Protein AF-A0A950GEI1-F1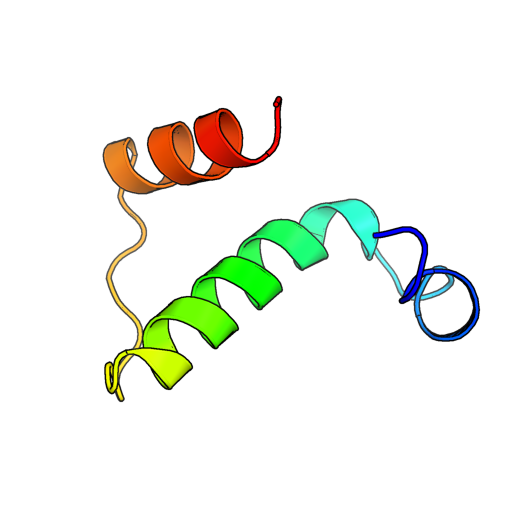 (afdb_monomer_lite)

Sequence (52 aa):
MAALRPRYGHWVIFEHCMPFNVSRAYDEAQGIEHPRIWTAERDREMWGALQQ

Radius of gyration: 12.19 Å; chains: 1; bounding box: 25×20×31 Å

pLDDT: mean 89.77, std 7.15, range [53.69, 96.31]

Structure (mmCIF, N/CA/C/O backbone):
data_AF-A0A950GEI1-F1
#
_entry.id   AF-A0A950GEI1-F1
#
loop_
_atom_site.group_PDB
_atom_site.id
_atom_site.type_symbol
_atom_site.label_atom_id
_atom_site.label_alt_id
_atom_site.label_comp_id
_atom_site.label_asym_id
_atom_site.label_entity_id
_atom_site.label_seq_id
_atom_site.pdbx_PDB_ins_code
_atom_site.Cartn_x
_atom_site.Cartn_y
_atom_site.Cartn_z
_atom_site.occupancy
_atom_site.B_iso_or_equiv
_atom_site.auth_seq_id
_atom_site.auth_comp_id
_atom_site.auth_asym_id
_atom_site.auth_atom_id
_atom_site.pdbx_PDB_model_num
ATOM 1 N N . MET A 1 1 ? 5.370 -7.704 -6.037 1.00 72.19 1 MET A N 1
ATOM 2 C CA . MET A 1 1 ? 5.679 -6.720 -7.112 1.00 72.19 1 MET A CA 1
ATOM 3 C C . MET A 1 1 ? 6.040 -7.328 -8.469 1.00 72.19 1 MET A C 1
ATOM 5 O O . MET A 1 1 ? 5.805 -6.673 -9.479 1.00 72.19 1 MET A O 1
ATOM 9 N N . ALA A 1 2 ? 6.594 -8.547 -8.532 1.00 81.50 2 ALA A N 1
ATOM 10 C CA . ALA A 1 2 ? 7.121 -9.131 -9.772 1.00 81.50 2 ALA A CA 1
ATOM 11 C C . ALA A 1 2 ? 6.127 -9.169 -10.951 1.00 81.50 2 ALA A C 1
ATOM 13 O O . ALA A 1 2 ? 6.544 -8.954 -12.081 1.00 81.50 2 ALA A O 1
ATOM 14 N N . ALA A 1 3 ? 4.829 -9.364 -10.695 1.00 86.44 3 ALA A N 1
ATOM 15 C CA . ALA A 1 3 ? 3.806 -9.396 -11.745 1.00 86.44 3 ALA A CA 1
ATOM 16 C C . ALA A 1 3 ? 3.531 -8.024 -12.392 1.00 86.44 3 ALA A C 1
ATOM 18 O O . ALA A 1 3 ? 3.248 -7.944 -13.582 1.00 86.44 3 ALA A O 1
ATOM 19 N N . LEU A 1 4 ? 3.631 -6.935 -11.622 1.00 88.94 4 LEU A N 1
ATOM 20 C CA . LEU A 1 4 ? 3.348 -5.576 -12.100 1.00 88.94 4 LEU A CA 1
ATOM 21 C C . LEU A 1 4 ? 4.588 -4.902 -12.700 1.00 88.94 4 LEU A C 1
ATOM 23 O O . LEU A 1 4 ? 4.465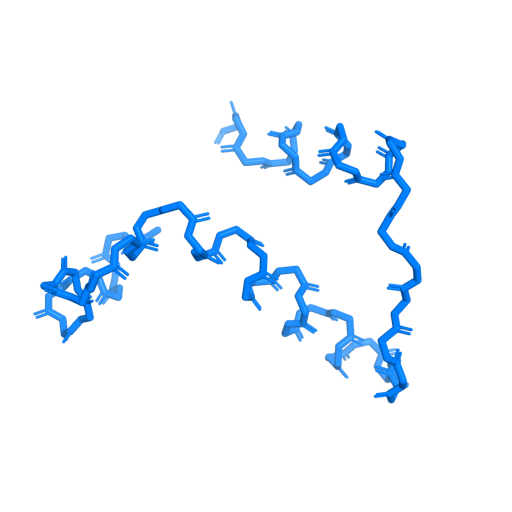 -4.005 -13.532 1.00 88.94 4 LEU A O 1
ATOM 27 N N . ARG A 1 5 ? 5.787 -5.361 -12.323 1.00 91.19 5 ARG A N 1
ATOM 28 C CA . ARG A 1 5 ? 7.067 -4.784 -12.751 1.00 91.19 5 ARG A CA 1
ATOM 29 C C . ARG A 1 5 ? 7.259 -4.727 -14.280 1.00 91.19 5 ARG A C 1
ATOM 31 O O . ARG A 1 5 ? 7.696 -3.677 -14.738 1.00 91.19 5 ARG A O 1
ATOM 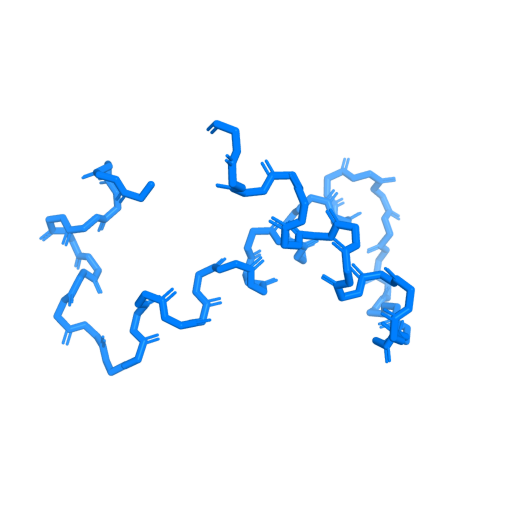38 N N . PRO A 1 6 ? 6.911 -5.747 -15.095 1.00 94.81 6 PRO A N 1
ATOM 39 C CA . PRO A 1 6 ? 7.109 -5.683 -16.547 1.00 94.81 6 PRO A CA 1
ATOM 40 C C . PRO A 1 6 ? 6.342 -4.543 -17.223 1.00 94.81 6 PRO A C 1
ATOM 42 O O . PRO A 1 6 ? 6.822 -3.966 -18.192 1.00 94.81 6 PRO A O 1
ATOM 45 N N . ARG A 1 7 ? 5.156 -4.203 -16.703 1.00 93.50 7 ARG A N 1
ATOM 46 C CA . ARG A 1 7 ? 4.296 -3.162 -17.277 1.00 93.50 7 ARG A CA 1
ATOM 47 C C . ARG A 1 7 ? 4.490 -1.801 -16.621 1.00 93.50 7 ARG A C 1
ATOM 49 O O . ARG A 1 7 ? 4.399 -0.796 -17.312 1.00 93.50 7 ARG A O 1
ATOM 56 N N . TYR A 1 8 ? 4.742 -1.761 -15.316 1.00 90.75 8 TYR A N 1
ATOM 57 C CA . TYR A 1 8 ? 4.706 -0.522 -14.534 1.00 90.75 8 TYR A CA 1
ATOM 58 C C . TYR A 1 8 ? 6.041 -0.158 -13.876 1.00 90.75 8 TYR A C 1
ATOM 60 O O . TYR A 1 8 ? 6.182 0.950 -13.378 1.00 90.75 8 TYR A O 1
ATOM 68 N N . GLY A 1 9 ? 7.043 -1.041 -13.906 1.00 89.69 9 GLY A N 1
ATOM 69 C CA . GLY A 1 9 ? 8.316 -0.845 -13.202 1.00 89.69 9 GLY A CA 1
ATOM 70 C C . GLY A 1 9 ? 9.173 0.317 -13.709 1.00 89.69 9 GLY A C 1
ATOM 71 O O . GLY A 1 9 ? 10.072 0.751 -13.003 1.00 89.69 9 GLY A O 1
ATOM 72 N N . HIS A 1 10 ? 8.892 0.832 -14.907 1.00 92.75 10 HIS A N 1
ATOM 73 C CA . HIS A 1 10 ? 9.564 2.007 -15.467 1.00 92.75 10 HIS A CA 1
ATOM 74 C C . HIS A 1 10 ? 8.970 3.336 -14.977 1.00 92.75 10 HIS A C 1
ATOM 76 O O . HIS A 1 10 ? 9.529 4.394 -15.257 1.00 92.75 10 HIS A O 1
ATOM 82 N N . TRP A 1 11 ? 7.825 3.306 -14.289 1.00 89.19 11 TRP A N 1
ATOM 83 C CA . TRP A 1 11 ? 7.212 4.515 -13.758 1.00 89.19 11 TRP A CA 1
ATOM 84 C C . TRP A 1 11 ? 7.984 5.030 -12.549 1.00 89.19 11 TRP A C 1
ATOM 86 O O . TRP A 1 11 ? 8.506 4.265 -11.734 1.00 89.19 11 TRP A O 1
ATOM 96 N N . VAL A 1 12 ? 8.048 6.356 -12.449 1.00 92.19 12 VAL A N 1
ATOM 97 C CA . VAL A 1 12 ? 8.782 7.061 -11.398 1.00 92.19 12 VAL A CA 1
ATOM 98 C C . VAL A 1 12 ? 8.335 6.545 -10.031 1.00 92.19 12 VAL A C 1
ATOM 100 O O . VAL A 1 12 ? 7.138 6.398 -9.792 1.00 92.19 12 VAL A O 1
ATOM 103 N N . ILE A 1 13 ? 9.304 6.251 -9.156 1.00 90.56 13 ILE A N 1
ATOM 104 C CA . ILE A 1 13 ? 9.101 5.767 -7.778 1.00 90.56 13 ILE A CA 1
ATOM 105 C C . ILE A 1 13 ? 8.155 4.556 -7.644 1.00 90.56 13 ILE A C 1
ATOM 107 O O . ILE A 1 13 ? 7.574 4.353 -6.580 1.00 90.56 13 ILE A O 1
ATOM 111 N N . PHE A 1 14 ? 8.033 3.714 -8.682 1.00 89.44 14 PHE A N 1
ATOM 112 C CA . PHE A 1 14 ? 7.147 2.540 -8.694 1.00 89.44 14 PHE A CA 1
ATOM 113 C C . PHE A 1 14 ? 7.273 1.679 -7.431 1.00 89.44 14 PHE A C 1
ATOM 115 O O . PHE A 1 14 ? 6.272 1.397 -6.772 1.00 89.44 14 PHE A O 1
ATOM 122 N N . GLU A 1 15 ? 8.496 1.291 -7.065 1.00 88.19 15 GLU A N 1
ATOM 123 C CA . GLU A 1 15 ? 8.726 0.421 -5.906 1.00 88.19 15 GLU A CA 1
ATOM 124 C C . GLU A 1 15 ? 8.329 1.093 -4.590 1.00 88.19 15 GLU A C 1
ATOM 126 O O . GLU A 1 15 ? 7.763 0.447 -3.713 1.00 88.19 15 GLU A O 1
ATOM 131 N N . HIS A 1 16 ? 8.563 2.400 -4.471 1.00 89.31 16 HIS A N 1
ATOM 132 C CA . HIS A 1 16 ? 8.231 3.156 -3.270 1.00 89.31 16 HIS A CA 1
ATOM 133 C C . HIS A 1 16 ? 6.724 3.416 -3.144 1.00 89.31 16 HIS A C 1
ATOM 135 O O . HIS A 1 16 ? 6.187 3.341 -2.046 1.00 89.31 16 HIS A O 1
ATOM 141 N N . CYS A 1 17 ? 6.020 3.688 -4.247 1.00 92.06 17 CYS A N 1
ATOM 142 C CA . CYS A 1 17 ? 4.586 3.989 -4.225 1.00 92.06 17 CYS A CA 1
ATOM 143 C C . CYS A 1 17 ? 3.690 2.748 -4.152 1.00 92.06 17 CYS A C 1
ATOM 145 O O . CYS A 1 17 ? 2.565 2.828 -3.657 1.00 92.06 17 CYS A O 1
ATOM 147 N N . MET A 1 18 ? 4.152 1.596 -4.642 1.00 90.62 18 MET A N 1
ATOM 148 C CA . MET A 1 18 ? 3.315 0.398 -4.712 1.00 90.62 18 MET A CA 1
ATOM 149 C C . MET A 1 18 ? 2.765 -0.064 -3.344 1.00 90.62 18 MET A C 1
ATOM 151 O O . MET A 1 18 ? 1.580 -0.391 -3.304 1.00 90.62 18 MET A O 1
ATOM 155 N N . PRO A 1 19 ? 3.529 -0.069 -2.229 1.00 89.75 19 PRO A N 1
ATOM 156 C CA . PRO A 1 19 ? 3.008 -0.371 -0.889 1.00 89.75 19 PRO A CA 1
ATOM 157 C C . PRO A 1 19 ? 1.764 0.442 -0.503 1.00 89.75 19 PRO A C 1
ATOM 159 O O . PRO A 1 19 ? 0.777 -0.101 0.003 1.00 89.75 19 PRO A O 1
ATOM 162 N N . PHE A 1 20 ? 1.780 1.741 -0.805 1.00 91.25 20 PHE A N 1
ATOM 163 C CA . PHE A 1 20 ? 0.676 2.654 -0.519 1.00 91.25 20 PHE A CA 1
ATOM 164 C C . PHE A 1 20 ? -0.525 2.379 -1.427 1.00 91.25 20 PHE A C 1
ATOM 166 O O . PHE A 1 20 ? -1.658 2.311 -0.952 1.00 91.25 20 PHE A O 1
ATOM 173 N N . ASN A 1 21 ? -0.277 2.130 -2.715 1.00 91.31 21 ASN A N 1
ATOM 174 C CA . ASN A 1 21 ? -1.329 1.782 -3.670 1.00 91.31 21 ASN A CA 1
ATOM 175 C C . ASN A 1 21 ? -2.023 0.465 -3.297 1.00 91.31 21 ASN A C 1
ATOM 177 O O . ASN A 1 21 ? -3.248 0.392 -3.318 1.00 91.31 21 ASN A O 1
ATOM 181 N N . VAL A 1 22 ? -1.258 -0.562 -2.905 1.00 90.62 22 VAL A N 1
ATOM 182 C CA . VAL A 1 22 ? -1.815 -1.838 -2.423 1.00 90.62 22 VAL A CA 1
ATOM 183 C C . VAL A 1 22 ? -2.620 -1.620 -1.147 1.00 90.62 22 VAL A C 1
ATOM 185 O O . VAL A 1 22 ? -3.732 -2.128 -1.036 1.00 90.62 22 VAL A O 1
ATOM 188 N N . SER A 1 23 ? -2.100 -0.820 -0.214 1.00 91.75 23 SER A N 1
ATOM 189 C CA . SER A 1 23 ? -2.811 -0.482 1.020 1.00 91.75 23 SER A CA 1
ATOM 190 C C . SER A 1 23 ? -4.153 0.196 0.756 1.00 91.75 23 SER A C 1
ATOM 192 O O . SER A 1 23 ? -5.124 -0.084 1.455 1.00 91.75 23 SER A O 1
ATOM 194 N N . ARG A 1 24 ? -4.219 1.092 -0.235 1.00 93.44 24 ARG A N 1
ATOM 195 C CA . ARG A 1 24 ? -5.467 1.753 -0.619 1.00 93.44 24 ARG A CA 1
ATOM 196 C C . ARG A 1 24 ? -6.426 0.787 -1.309 1.00 93.44 24 ARG A C 1
ATOM 198 O O . ARG A 1 24 ? -7.593 0.754 -0.940 1.00 93.44 24 ARG A O 1
ATOM 205 N N . ALA A 1 25 ? -5.934 -0.017 -2.249 1.00 93.00 25 ALA A N 1
ATOM 206 C CA . ALA A 1 25 ? -6.747 -1.014 -2.944 1.00 93.00 25 ALA A CA 1
ATOM 207 C C . ALA A 1 25 ? -7.357 -2.037 -1.970 1.00 93.00 25 ALA A C 1
ATOM 209 O O . ALA A 1 25 ? -8.500 -2.454 -2.140 1.00 93.00 25 ALA A O 1
ATOM 210 N N . TYR A 1 26 ? -6.614 -2.411 -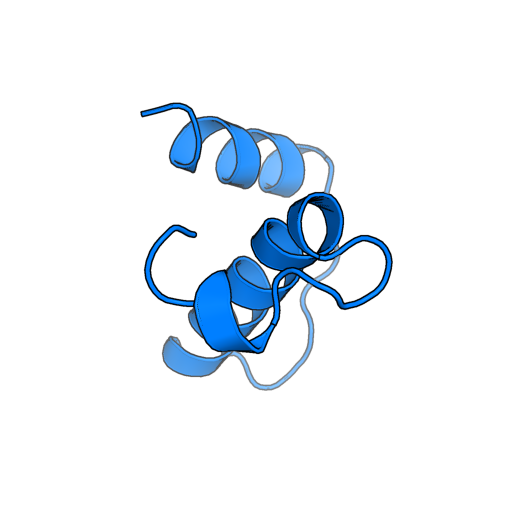0.925 1.00 92.00 26 TYR A N 1
ATOM 211 C CA . TYR A 1 26 ? -7.123 -3.275 0.135 1.00 92.00 26 TYR A CA 1
ATOM 212 C C . TYR A 1 26 ? -8.242 -2.600 0.939 1.00 92.00 26 TYR A C 1
ATOM 214 O O . TYR A 1 26 ? -9.286 -3.210 1.148 1.00 92.00 26 TYR A O 1
ATOM 222 N N . ASP A 1 27 ? -8.066 -1.335 1.338 1.00 93.94 27 ASP A N 1
ATOM 223 C CA . ASP A 1 27 ? -9.107 -0.569 2.040 1.00 93.94 27 ASP A CA 1
ATOM 224 C C . ASP A 1 27 ? -10.397 -0.476 1.204 1.00 93.94 27 ASP A C 1
ATOM 226 O O . ASP A 1 27 ? -11.489 -0.744 1.707 1.00 93.94 27 ASP A O 1
ATOM 230 N N . GLU A 1 28 ? -10.273 -0.169 -0.089 1.00 95.69 28 GLU A N 1
ATOM 231 C CA . GLU A 1 28 ? -11.406 -0.108 -1.021 1.00 95.69 28 GLU A CA 1
ATOM 232 C C . GLU A 1 28 ? -12.114 -1.463 -1.153 1.00 95.69 28 GLU A C 1
ATOM 234 O O . GLU A 1 28 ? -13.342 -1.526 -1.108 1.00 95.69 28 GLU A O 1
ATOM 239 N N . ALA A 1 29 ? -11.357 -2.563 -1.233 1.00 95.56 29 ALA A N 1
ATOM 240 C CA . ALA A 1 29 ? -11.909 -3.917 -1.279 1.00 95.56 29 ALA A CA 1
ATOM 241 C C . ALA A 1 29 ? -12.638 -4.326 0.016 1.00 95.56 29 ALA A C 1
ATOM 243 O O . ALA A 1 29 ? -13.488 -5.214 -0.015 1.00 95.56 29 ALA A O 1
ATOM 244 N N . GLN A 1 30 ? -12.331 -3.684 1.146 1.00 94.69 30 GLN A N 1
ATOM 245 C CA . GLN A 1 30 ? -13.036 -3.854 2.423 1.00 94.69 30 GLN A CA 1
ATOM 246 C C . GLN A 1 30 ? -14.253 -2.917 2.565 1.00 94.69 30 GLN A C 1
ATOM 248 O O . GLN A 1 30 ? -14.870 -2.871 3.627 1.00 94.69 30 GLN A O 1
ATOM 253 N N . GLY A 1 31 ? -14.611 -2.166 1.517 1.00 96.31 31 GLY A N 1
ATOM 254 C CA . GLY A 1 31 ? -15.745 -1.238 1.525 1.00 96.31 31 GLY A CA 1
ATOM 255 C C . GLY A 1 31 ? -15.442 0.119 2.165 1.00 96.31 31 GLY A C 1
ATOM 256 O O . GLY A 1 31 ? -16.363 0.885 2.443 1.00 96.31 31 GLY A O 1
ATOM 257 N N . ILE A 1 32 ? -14.168 0.443 2.407 1.00 95.69 32 ILE A N 1
ATOM 258 C CA . ILE A 1 32 ? -13.767 1.738 2.959 1.00 95.69 32 ILE A CA 1
ATOM 259 C C . ILE A 1 32 ? -13.701 2.758 1.817 1.00 95.69 32 ILE A C 1
ATOM 261 O O . ILE A 1 32 ? -12.676 2.931 1.151 1.00 95.69 32 ILE A O 1
ATOM 265 N N . GLU A 1 33 ? -14.819 3.446 1.598 1.00 94.88 33 GLU A N 1
ATOM 266 C CA . GLU A 1 33 ? -14.973 4.416 0.510 1.00 94.88 33 GLU A CA 1
ATOM 267 C C . GLU A 1 33 ? -13.986 5.585 0.637 1.00 94.88 33 GLU A C 1
ATOM 269 O O . GLU A 1 33 ? -13.252 5.904 -0.301 1.00 94.88 33 GLU A O 1
ATOM 274 N N . HIS A 1 34 ? -13.897 6.191 1.820 1.00 94.38 34 HIS A N 1
ATOM 275 C CA . HIS A 1 34 ? -13.049 7.360 2.040 1.00 94.38 34 HIS A CA 1
ATOM 276 C C . HIS A 1 34 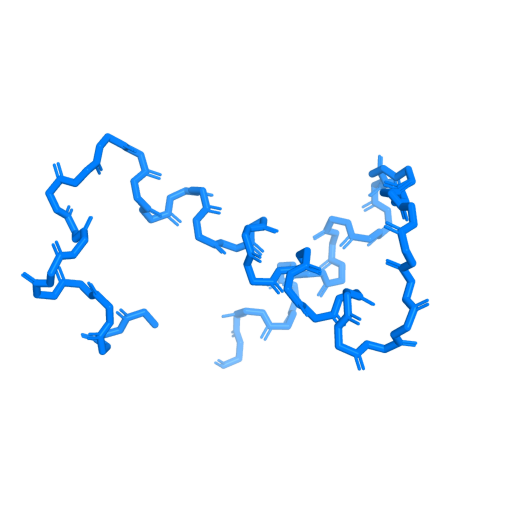? -11.635 6.988 2.505 1.00 94.38 34 HIS A C 1
ATOM 278 O O . HIS A 1 34 ? -11.468 6.041 3.275 1.00 94.38 34 HIS A O 1
ATOM 284 N N . PRO A 1 35 ? -10.597 7.734 2.084 1.00 91.69 35 PRO A N 1
ATOM 285 C CA . PRO A 1 35 ? -9.245 7.529 2.580 1.00 91.69 35 PRO A CA 1
ATOM 286 C C . PRO A 1 35 ? -9.182 7.617 4.104 1.00 91.69 35 PRO A C 1
ATOM 288 O O . PRO A 1 35 ? -9.729 8.533 4.719 1.00 91.69 35 PRO A O 1
ATOM 291 N N . ARG A 1 36 ? -8.475 6.666 4.713 1.00 90.44 36 ARG A N 1
ATOM 292 C CA . ARG A 1 36 ? -8.189 6.691 6.146 1.00 90.44 36 ARG A CA 1
ATOM 293 C C . ARG A 1 36 ? -6.963 7.551 6.416 1.00 90.44 36 ARG A C 1
ATOM 295 O O . ARG A 1 36 ? -6.066 7.650 5.580 1.00 90.44 36 ARG A O 1
ATOM 302 N N . ILE A 1 37 ? -6.915 8.141 7.607 1.00 92.44 37 ILE A N 1
ATOM 303 C CA . ILE A 1 37 ? -5.743 8.888 8.067 1.00 92.44 37 ILE A CA 1
ATOM 304 C C . ILE A 1 37 ? -4.539 7.943 8.108 1.00 92.44 37 ILE A C 1
ATOM 306 O O . ILE A 1 37 ? -4.619 6.838 8.649 1.00 92.44 37 ILE A O 1
ATOM 310 N N . TRP A 1 38 ? -3.417 8.393 7.549 1.00 92.50 38 TRP A N 1
ATOM 311 C CA . TRP A 1 38 ? -2.161 7.661 7.622 1.00 92.50 38 TRP A CA 1
ATOM 312 C C . TRP A 1 38 ? -1.513 7.876 8.992 1.00 92.50 38 TRP A C 1
ATOM 314 O O . TRP A 1 38 ? -0.963 8.942 9.266 1.00 92.50 38 TRP A O 1
ATOM 324 N N . THR A 1 39 ? -1.616 6.882 9.874 1.00 94.94 39 THR A N 1
ATOM 325 C CA . THR A 1 39 ? -1.024 6.921 11.218 1.00 94.94 39 THR A CA 1
ATOM 326 C C . THR A 1 39 ? 0.320 6.191 11.253 1.00 94.94 39 THR A C 1
ATOM 328 O O . THR A 1 39 ? 0.586 5.305 10.442 1.00 94.94 39 THR A O 1
ATOM 331 N N . ALA A 1 40 ? 1.165 6.528 12.233 1.00 95.25 40 ALA A N 1
ATOM 332 C CA . ALA A 1 40 ? 2.452 5.855 12.436 1.00 95.25 40 ALA A CA 1
ATOM 333 C C . ALA A 1 40 ? 2.306 4.356 12.762 1.00 95.25 40 ALA A C 1
ATOM 335 O O . ALA A 1 40 ? 3.194 3.566 12.458 1.00 95.25 40 ALA A O 1
ATOM 336 N N . GLU A 1 41 ? 1.197 3.963 13.386 1.00 93.88 41 GLU A N 1
ATOM 337 C CA . GLU A 1 41 ? 0.869 2.562 13.664 1.00 93.88 41 GLU A CA 1
ATOM 338 C C . GLU A 1 41 ? 0.586 1.796 12.368 1.00 93.88 41 GLU A C 1
ATOM 340 O O . GLU A 1 41 ? 1.254 0.805 12.085 1.00 93.88 41 GLU A O 1
ATOM 345 N N . ARG A 1 42 ? -0.300 2.333 11.519 1.00 91.12 42 ARG A N 1
ATOM 346 C CA . ARG A 1 42 ? -0.647 1.743 10.218 1.00 91.12 42 ARG A CA 1
ATOM 347 C C . ARG A 1 42 ? 0.565 1.631 9.292 1.00 91.12 42 ARG A C 1
ATOM 349 O O . ARG A 1 42 ? 0.671 0.672 8.534 1.00 91.12 42 ARG A O 1
ATOM 356 N N . ASP A 1 43 ? 1.472 2.606 9.341 1.00 91.94 43 ASP A N 1
ATOM 357 C CA . ASP A 1 43 ? 2.722 2.566 8.579 1.00 91.94 43 ASP A CA 1
ATOM 358 C C . ASP A 1 43 ? 3.571 1.344 8.968 1.00 91.94 43 ASP A C 1
ATOM 360 O O . ASP A 1 43 ? 3.962 0.556 8.108 1.00 91.94 43 ASP A O 1
ATOM 364 N N . ARG A 1 44 ? 3.766 1.121 10.275 1.00 91.81 44 ARG A N 1
ATOM 365 C CA . ARG A 1 44 ? 4.506 -0.041 10.793 1.00 91.81 44 ARG A CA 1
ATOM 366 C C . ARG A 1 44 ? 3.823 -1.360 10.456 1.00 91.81 44 ARG A C 1
ATOM 368 O O . ARG A 1 44 ? 4.510 -2.302 10.076 1.00 91.81 44 ARG A O 1
ATOM 3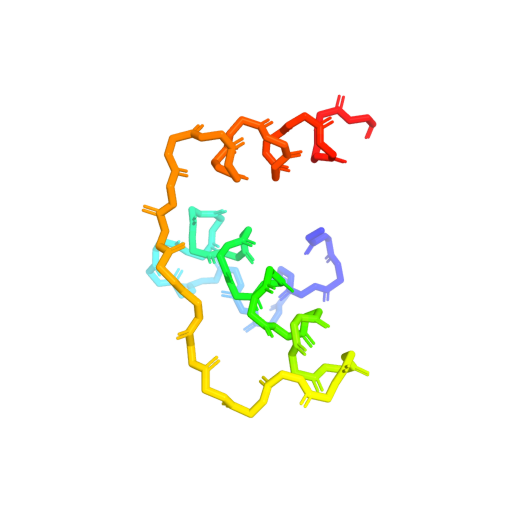75 N N . GLU A 1 45 ? 2.500 -1.433 10.583 1.00 90.44 45 GLU A N 1
ATOM 376 C CA . GLU A 1 45 ? 1.724 -2.629 10.227 1.00 90.44 45 GLU A CA 1
ATOM 377 C C . GLU A 1 45 ? 1.871 -2.976 8.744 1.00 90.44 45 GLU A C 1
ATOM 379 O O . GLU A 1 45 ? 2.149 -4.123 8.394 1.00 90.44 45 GLU A O 1
ATOM 384 N N . MET A 1 46 ? 1.737 -1.975 7.871 1.00 90.31 46 MET A N 1
ATOM 385 C CA . MET A 1 46 ? 1.881 -2.133 6.427 1.00 90.31 46 MET A CA 1
ATOM 386 C C . MET A 1 46 ? 3.281 -2.642 6.063 1.00 90.31 46 MET A C 1
ATOM 388 O O . MET A 1 46 ? 3.404 -3.633 5.343 1.00 90.31 46 MET A O 1
ATOM 392 N N . TRP A 1 47 ? 4.336 -2.027 6.608 1.00 88.25 47 TRP A N 1
ATOM 393 C CA . TRP A 1 47 ? 5.709 -2.480 6.374 1.00 88.25 47 TRP A CA 1
ATOM 394 C C . TRP A 1 47 ? 5.986 -3.862 6.973 1.00 88.25 47 TRP A C 1
ATOM 396 O O . TRP A 1 47 ? 6.660 -4.671 6.336 1.00 88.25 47 TRP A O 1
ATOM 406 N N . GLY A 1 48 ? 5.432 -4.166 8.149 1.00 88.56 48 GLY A N 1
ATOM 407 C CA . GLY A 1 48 ? 5.536 -5.484 8.777 1.00 88.56 48 GLY A CA 1
ATOM 408 C C . GLY A 1 48 ? 4.886 -6.593 7.947 1.00 88.56 48 GLY A C 1
ATOM 409 O O . GLY A 1 48 ? 5.410 -7.702 7.886 1.00 88.56 48 GLY A O 1
ATOM 410 N N . ALA A 1 49 ? 3.788 -6.293 7.251 1.00 84.75 49 ALA A N 1
ATOM 411 C CA . ALA A 1 49 ? 3.139 -7.232 6.340 1.00 84.75 49 ALA A CA 1
ATOM 412 C C . ALA A 1 49 ? 3.930 -7.464 5.036 1.00 84.75 49 ALA A C 1
ATOM 414 O O . ALA A 1 49 ? 3.795 -8.520 4.424 1.00 84.75 49 ALA A O 1
ATOM 415 N N . LEU A 1 50 ? 4.749 -6.499 4.599 1.00 76.69 50 LEU A N 1
ATOM 416 C CA . LEU A 1 50 ? 5.535 -6.589 3.359 1.00 76.69 50 LEU A CA 1
ATOM 417 C C . LEU A 1 50 ? 6.896 -7.275 3.514 1.00 76.69 50 LEU A C 1
ATOM 419 O O . LEU A 1 50 ? 7.474 -7.679 2.509 1.00 76.69 50 LEU A O 1
ATOM 423 N N . GLN A 1 51 ? 7.425 -7.364 4.734 1.00 71.81 51 GLN A N 1
ATOM 424 C CA . GLN A 1 51 ? 8.731 -7.972 5.017 1.00 71.81 51 GLN A CA 1
ATOM 425 C C . GLN A 1 51 ? 8.670 -9.494 5.270 1.00 71.81 51 GLN A C 1
ATOM 427 O O . GLN A 1 51 ? 9.673 -10.061 5.703 1.00 71.81 51 GLN A O 1
ATOM 432 N N . GLN A 1 52 ? 7.528 -10.148 5.011 1.00 53.69 52 GLN A N 1
ATOM 433 C CA . GLN A 1 52 ? 7.374 -11.611 5.091 1.00 53.69 52 GLN A CA 1
ATOM 434 C C . GLN A 1 52 ? 7.733 -12.322 3.784 1.00 53.69 52 GLN A C 1
ATOM 436 O O . GLN A 1 52 ? 7.359 -11.815 2.701 1.00 53.69 52 GLN A O 1
#

Foldseek 3Di:
DVVCCVPPVPPPCCVVCVLVVVVVVVCVVVVNPDDDDDDPVVVVVSVVVVVD

Secondary structure (DSSP, 8-state):
-TTTHHHHTTSTTHHHHHHHHHHHHHHHHTT--SPPP--HHHHHHHHHHH--